Protein AF-A0A318CZQ6-F1 (afdb_monomer_lite)

Secondary structure (DSSP, 8-state):
-HHHHHHHHTTS-HHHHHHHHHHHHHHHHHHHHHHH-SSHHHHHHHHHHTHHHHHHHHT-

Foldseek 3Di:
DLVVCCVVCVPPPPVVNVVLVVLVVLLVVLVVQLVVDPDPVSNVVSVVVSVVSVVVNVVD

pLDDT: mean 93.07, std 5.76, range [71.69, 98.19]

Radius of gyration: 13.34 Å; chains: 1; bounding box: 31×16×37 Å

Organism: NCBI:txid796379

Sequence (60 aa):
MLLASQNHLNNEPYLRQRIYITLLISLQFFLVLAFSATEIIIFYVIFEATLIPTLIIITR

Structure (mmCIF, N/CA/C/O backbone):
data_AF-A0A318CZQ6-F1
#
_entry.id   AF-A0A318CZQ6-F1
#
loop_
_atom_site.group_PDB
_atom_site.id
_atom_site.type_symbol
_atom_site.label_atom_id
_atom_site.label_alt_id
_atom_site.label_comp_id
_atom_site.label_asym_id
_atom_site.label_entity_id
_atom_site.label_seq_id
_atom_site.pdbx_PDB_ins_code
_atom_site.Cartn_x
_atom_site.Cartn_y
_atom_site.Cartn_z
_atom_site.occupancy
_atom_site.B_iso_or_equiv
_atom_site.auth_seq_id
_atom_site.auth_comp_id
_atom_site.auth_asym_id
_atom_site.auth_atom_id
_atom_site.pdbx_PDB_model_num
ATOM 1 N N . MET A 1 1 ? 10.174 0.078 2.701 1.00 79.81 1 MET A N 1
ATOM 2 C CA . MET A 1 1 ? 9.995 -0.786 1.508 1.00 79.81 1 MET A CA 1
ATOM 3 C C . MET A 1 1 ? 10.490 -0.132 0.221 1.00 79.81 1 MET A C 1
ATOM 5 O O . MET A 1 1 ? 11.103 -0.820 -0.578 1.00 79.81 1 MET A O 1
ATOM 9 N N . LEU A 1 2 ? 10.314 1.184 0.051 1.00 82.12 2 LEU A N 1
ATOM 10 C CA . LEU A 1 2 ? 10.643 1.906 -1.186 1.00 82.12 2 LEU A CA 1
ATOM 11 C C . LEU A 1 2 ? 12.084 1.701 -1.703 1.00 82.12 2 LEU A C 1
ATOM 13 O O . LEU A 1 2 ? 12.252 1.328 -2.858 1.00 82.12 2 LEU A O 1
ATOM 17 N N . LEU A 1 3 ? 13.109 1.866 -0.855 1.00 85.88 3 LEU A N 1
ATOM 18 C CA . LEU A 1 3 ? 14.519 1.671 -1.250 1.00 85.88 3 LEU A CA 1
ATOM 19 C C . LEU A 1 3 ? 14.829 0.225 -1.669 1.00 85.88 3 LEU A C 1
ATOM 21 O O . LEU A 1 3 ? 15.571 0.004 -2.617 1.00 85.88 3 LEU A O 1
ATOM 25 N N . ALA A 1 4 ? 14.225 -0.761 -1.000 1.00 86.12 4 ALA A N 1
ATOM 26 C CA . ALA A 1 4 ? 14.428 -2.171 -1.327 1.00 86.12 4 ALA A CA 1
ATOM 27 C C . ALA A 1 4 ? 13.794 -2.550 -2.678 1.00 86.12 4 ALA A C 1
ATOM 29 O O . ALA A 1 4 ? 14.342 -3.370 -3.407 1.00 86.12 4 ALA A O 1
ATOM 30 N N . SER A 1 5 ? 12.666 -1.930 -3.041 1.00 85.00 5 SER A N 1
ATOM 31 C CA . SER A 1 5 ? 11.971 -2.197 -4.306 1.00 85.00 5 SER A CA 1
ATOM 32 C C . SER A 1 5 ? 12.517 -1.414 -5.507 1.00 85.00 5 SER A C 1
ATOM 34 O O . SER A 1 5 ? 12.188 -1.754 -6.638 1.00 85.00 5 SER A O 1
ATOM 36 N N . GLN A 1 6 ? 13.346 -0.381 -5.301 1.00 83.06 6 GLN A N 1
ATOM 37 C CA . GLN A 1 6 ? 13.850 0.484 -6.383 1.00 83.06 6 GLN A CA 1
ATOM 38 C C . GLN A 1 6 ? 14.583 -0.291 -7.485 1.00 83.06 6 GLN A C 1
ATOM 40 O O . GLN A 1 6 ? 14.274 -0.115 -8.660 1.00 83.06 6 GLN A O 1
ATOM 45 N N . ASN A 1 7 ? 15.504 -1.188 -7.119 1.00 85.00 7 ASN A N 1
ATOM 46 C CA . ASN A 1 7 ? 16.257 -1.972 -8.105 1.00 85.00 7 ASN A CA 1
ATOM 47 C C . ASN A 1 7 ? 15.364 -2.910 -8.926 1.00 85.00 7 ASN A C 1
ATOM 49 O O . ASN A 1 7 ? 15.621 -3.114 -10.107 1.00 85.00 7 ASN A O 1
ATOM 53 N N . HIS A 1 8 ? 14.317 -3.464 -8.314 1.00 81.06 8 HIS A N 1
ATOM 54 C CA . HIS A 1 8 ? 13.394 -4.369 -8.996 1.00 81.06 8 HIS A CA 1
ATOM 55 C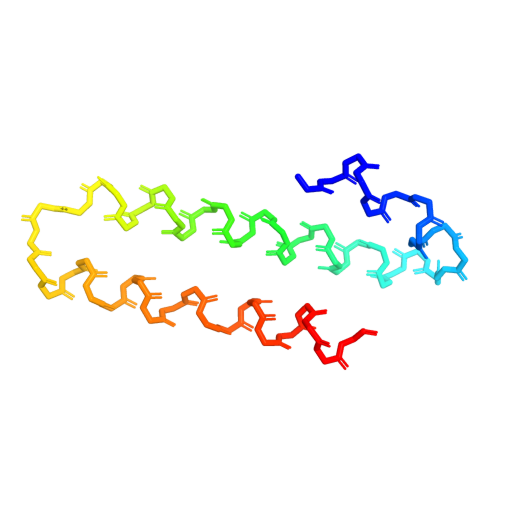 C . HIS A 1 8 ? 12.456 -3.619 -9.958 1.00 81.06 8 HIS A C 1
ATOM 57 O O . HIS A 1 8 ? 12.149 -4.109 -11.038 1.00 81.06 8 HIS A O 1
ATOM 63 N N . LEU A 1 9 ? 12.056 -2.396 -9.601 1.00 85.31 9 LEU A N 1
ATOM 64 C CA . LEU A 1 9 ? 11.145 -1.566 -10.395 1.00 85.31 9 LEU A CA 1
ATOM 65 C C . LEU A 1 9 ? 11.828 -0.821 -11.548 1.00 85.31 9 LEU A C 1
ATOM 67 O O . LEU A 1 9 ? 11.133 -0.349 -12.444 1.00 85.31 9 LEU A O 1
ATOM 71 N N . ASN A 1 10 ? 13.159 -0.711 -11.554 1.00 85.62 10 ASN A N 1
ATOM 72 C CA . ASN A 1 10 ? 13.899 0.064 -12.558 1.00 85.62 10 ASN A CA 1
ATOM 73 C C . ASN A 1 10 ? 13.661 -0.401 -14.003 1.00 85.62 10 ASN A C 1
ATOM 75 O O . ASN A 1 10 ? 13.717 0.418 -14.917 1.00 85.62 10 ASN A O 1
ATOM 79 N N . ASN A 1 11 ? 13.361 -1.686 -14.206 1.00 86.56 11 ASN A N 1
ATOM 80 C CA . ASN A 1 11 ? 13.095 -2.253 -15.531 1.00 86.56 11 ASN A CA 1
ATOM 81 C C . ASN A 1 11 ? 11.623 -2.135 -15.961 1.00 86.56 11 ASN A C 1
ATOM 83 O O . ASN A 1 11 ? 11.296 -2.405 -17.116 1.00 86.56 11 ASN A O 1
ATOM 87 N N . GLU A 1 12 ? 10.728 -1.730 -15.058 1.00 87.94 12 GLU A N 1
ATOM 88 C CA . GLU A 1 12 ? 9.312 -1.549 -15.362 1.00 87.94 12 GLU A CA 1
ATOM 89 C C . GLU A 1 12 ? 9.050 -0.166 -15.981 1.00 87.94 12 GLU A C 1
ATOM 91 O O . GLU A 1 12 ? 9.713 0.814 -15.629 1.00 87.94 12 GLU A O 1
ATOM 96 N N . PRO A 1 13 ? 8.047 -0.027 -16.869 1.00 91.62 13 PRO A N 1
ATOM 97 C CA . PRO A 1 13 ? 7.660 1.265 -17.414 1.00 91.62 13 PRO A CA 1
ATOM 98 C C . PRO A 1 13 ? 7.248 2.234 -16.301 1.00 91.62 13 PRO A C 1
ATOM 100 O O . PRO A 1 13 ? 6.606 1.857 -15.318 1.00 91.62 13 PRO A O 1
ATOM 103 N N . TYR A 1 14 ? 7.535 3.517 -16.511 1.00 90.62 14 TYR A N 1
ATOM 104 C CA . TYR A 1 14 ? 7.329 4.591 -15.534 1.00 90.62 14 TYR A CA 1
ATOM 105 C C . TYR A 1 14 ? 5.928 4.614 -14.891 1.00 90.62 14 TYR A C 1
ATOM 107 O O . TYR A 1 14 ? 5.784 4.885 -13.698 1.00 90.62 14 TYR A O 1
ATOM 115 N N . LEU A 1 15 ? 4.883 4.273 -15.654 1.00 93.25 15 LEU A N 1
ATOM 116 C CA . LEU A 1 15 ? 3.516 4.182 -15.137 1.00 93.25 15 LEU A CA 1
ATOM 117 C C . LEU A 1 15 ? 3.371 3.110 -14.043 1.00 93.25 15 LEU A C 1
ATOM 119 O O . LEU A 1 15 ? 2.723 3.355 -13.030 1.00 93.25 15 LEU A O 1
ATOM 123 N N . ARG A 1 16 ? 3.990 1.938 -14.220 1.00 90.38 16 ARG A N 1
ATOM 124 C CA . ARG A 1 16 ? 3.932 0.844 -13.241 1.00 90.38 16 ARG A CA 1
ATOM 125 C C . ARG A 1 16 ? 4.757 1.157 -12.001 1.00 90.38 16 ARG A C 1
ATOM 1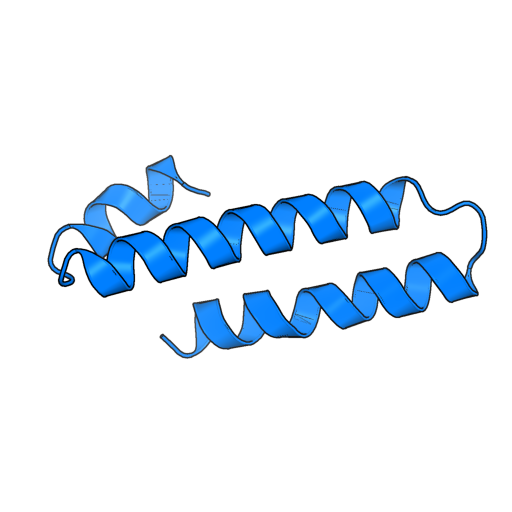27 O O . ARG A 1 16 ? 4.292 0.888 -10.899 1.00 90.38 16 ARG A O 1
ATOM 134 N N . GLN A 1 17 ? 5.906 1.814 -12.166 1.00 90.81 17 GLN A N 1
ATOM 135 C CA . GLN A 1 17 ? 6.687 2.322 -11.035 1.00 90.81 17 GLN A CA 1
ATOM 136 C C . GLN A 1 17 ? 5.855 3.287 -10.178 1.00 90.81 17 GLN A C 1
ATOM 138 O O . GLN A 1 17 ? 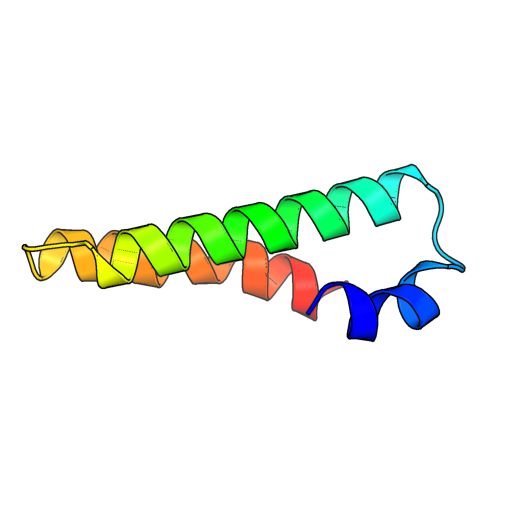5.792 3.138 -8.959 1.00 90.81 17 GLN A O 1
ATOM 143 N N . ARG A 1 18 ? 5.152 4.238 -10.813 1.00 91.69 18 ARG A N 1
ATOM 144 C CA . ARG A 1 18 ? 4.248 5.164 -10.114 1.00 91.69 18 ARG A CA 1
ATOM 145 C C . ARG A 1 18 ? 3.137 4.428 -9.373 1.00 91.69 18 ARG A C 1
ATOM 147 O O . ARG A 1 18 ? 2.951 4.692 -8.192 1.00 91.69 18 ARG A O 1
ATOM 154 N N . ILE A 1 19 ? 2.451 3.492 -10.034 1.00 93.25 19 ILE A N 1
ATOM 155 C CA . ILE A 1 19 ? 1.378 2.699 -9.413 1.00 93.25 19 ILE A CA 1
ATOM 156 C C . ILE A 1 19 ? 1.902 1.939 -8.189 1.00 93.25 19 ILE A C 1
ATOM 158 O O . ILE A 1 19 ? 1.277 1.989 -7.134 1.00 93.25 19 ILE A O 1
ATOM 162 N N . TYR A 1 20 ? 3.066 1.293 -8.295 1.00 93.31 20 TYR A N 1
ATOM 163 C CA . TYR A 1 20 ? 3.670 0.563 -7.181 1.00 93.31 20 TYR A CA 1
ATOM 164 C C . TYR A 1 20 ? 3.992 1.484 -5.994 1.00 93.31 20 TYR A C 1
ATOM 166 O O . TYR A 1 20 ? 3.691 1.162 -4.846 1.00 93.31 20 TYR A O 1
ATOM 174 N N . ILE A 1 21 ? 4.547 2.669 -6.260 1.00 93.44 21 ILE A N 1
ATOM 175 C CA . ILE A 1 21 ? 4.818 3.669 -5.219 1.00 93.44 21 ILE A CA 1
ATOM 176 C C . ILE A 1 21 ? 3.509 4.151 -4.576 1.00 93.44 21 ILE A C 1
ATOM 178 O O . ILE A 1 21 ? 3.434 4.243 -3.352 1.00 93.44 21 ILE A O 1
ATOM 182 N N . THR A 1 22 ? 2.460 4.409 -5.362 1.00 94.88 22 THR A N 1
ATOM 183 C CA . THR A 1 22 ? 1.140 4.796 -4.838 1.00 94.88 22 THR A CA 1
ATOM 184 C C . THR A 1 22 ? 0.534 3.700 -3.958 1.00 94.88 22 THR A C 1
ATOM 186 O O . THR A 1 22 ? -0.007 4.011 -2.898 1.00 94.88 22 THR A O 1
ATOM 189 N N . LEU A 1 23 ? 0.675 2.425 -4.336 1.00 95.06 23 LEU A N 1
ATOM 190 C CA . LEU A 1 23 ? 0.219 1.286 -3.532 1.00 95.06 23 LEU A CA 1
ATOM 191 C C . LEU A 1 23 ? 0.982 1.177 -2.209 1.00 95.06 23 LEU A C 1
ATOM 193 O O . LEU A 1 23 ? 0.357 0.993 -1.167 1.00 95.06 23 LEU A O 1
ATOM 197 N N . LEU A 1 24 ? 2.307 1.359 -2.219 1.00 95.06 24 LEU A N 1
ATOM 198 C CA . LEU A 1 24 ? 3.105 1.387 -0.989 1.00 95.06 24 LEU A CA 1
ATOM 199 C C . LEU A 1 24 ? 2.711 2.544 -0.059 1.00 95.06 24 LEU A C 1
ATOM 201 O O . LEU A 1 24 ? 2.644 2.354 1.154 1.00 95.06 24 LEU A O 1
ATOM 205 N N . ILE A 1 25 ? 2.437 3.732 -0.607 1.00 96.19 25 ILE A N 1
ATOM 206 C CA . ILE A 1 25 ? 1.971 4.886 0.178 1.00 96.19 25 ILE A CA 1
ATOM 207 C C . ILE A 1 25 ? 0.583 4.609 0.768 1.00 96.19 25 ILE A C 1
ATOM 209 O O . ILE A 1 25 ? 0.363 4.871 1.947 1.00 96.19 25 ILE A O 1
ATOM 213 N N . SER A 1 26 ? -0.337 4.041 -0.017 1.00 96.12 26 SER A N 1
ATOM 214 C CA . SER A 1 26 ? -1.674 3.660 0.455 1.00 96.12 26 SER A CA 1
ATOM 215 C C . SER A 1 26 ? -1.610 2.608 1.563 1.00 96.12 26 SER A C 1
ATOM 217 O O . SER A 1 26 ? -2.304 2.740 2.568 1.00 96.12 26 SER A O 1
ATOM 219 N N . LEU A 1 27 ? -0.741 1.605 1.422 1.00 96.50 27 LEU A N 1
ATOM 220 C CA . LEU A 1 27 ? -0.513 0.591 2.446 1.00 96.50 27 LEU A CA 1
ATOM 221 C C . LEU A 1 27 ? 0.018 1.208 3.744 1.00 96.50 27 LEU A C 1
ATOM 223 O O . LEU A 1 27 ? -0.498 0.915 4.821 1.00 96.50 27 LEU A O 1
ATOM 227 N N . GLN A 1 28 ? 0.997 2.112 3.648 1.00 96.56 28 GLN A N 1
ATOM 228 C CA . GLN A 1 28 ? 1.513 2.832 4.812 1.00 96.56 28 GLN A CA 1
ATOM 229 C C . GLN A 1 28 ? 0.425 3.690 5.475 1.00 96.56 28 GLN A C 1
ATOM 231 O O . GLN A 1 28 ? 0.339 3.731 6.700 1.00 96.56 28 GLN A O 1
ATOM 236 N N . PHE A 1 29 ? -0.416 4.352 4.680 1.00 97.62 29 PHE A N 1
ATOM 237 C CA . PHE A 1 29 ? -1.523 5.166 5.172 1.00 97.62 29 PHE A CA 1
ATOM 238 C C . PHE A 1 29 ? -2.548 4.337 5.958 1.00 97.62 29 PHE A C 1
ATOM 240 O O . PHE A 1 29 ? -2.897 4.711 7.077 1.00 97.62 29 PHE A O 1
ATOM 247 N N . PHE A 1 30 ? -2.977 3.185 5.430 1.00 97.75 30 PHE A N 1
ATOM 248 C CA . PHE A 1 30 ? -3.897 2.295 6.142 1.00 97.75 30 PHE A CA 1
ATOM 249 C C . PHE A 1 30 ? -3.293 1.737 7.430 1.00 97.75 30 PHE A C 1
ATOM 251 O O . PHE A 1 30 ? -3.982 1.696 8.442 1.00 97.75 30 PHE A O 1
ATOM 258 N N . LEU A 1 31 ? -2.009 1.366 7.438 1.00 97.44 31 LEU A N 1
ATOM 259 C CA . LEU A 1 31 ? -1.356 0.892 8.662 1.00 97.44 31 LEU A CA 1
ATOM 260 C C . LEU A 1 31 ? -1.321 1.971 9.749 1.00 97.44 31 LEU A C 1
ATOM 262 O O . LEU A 1 31 ? -1.653 1.688 10.897 1.00 97.44 31 LEU A O 1
ATOM 266 N N . VAL A 1 32 ? -0.967 3.212 9.397 1.00 98.12 32 VAL A N 1
ATOM 267 C CA . VAL A 1 32 ? -0.993 4.333 10.352 1.00 98.12 32 VAL A CA 1
ATOM 268 C C . VAL A 1 32 ? -2.406 4.544 10.894 1.00 98.12 32 VAL A C 1
ATOM 270 O O . VAL A 1 32 ? -2.577 4.681 12.103 1.00 98.12 32 VAL A O 1
ATOM 273 N N . LEU A 1 33 ? -3.420 4.506 10.025 1.00 97.62 33 LEU A N 1
ATOM 274 C CA . LEU A 1 33 ? -4.813 4.622 10.443 1.00 97.62 33 LEU A CA 1
ATOM 275 C C . LEU A 1 33 ? -5.246 3.472 11.365 1.00 97.62 33 LEU A C 1
ATOM 277 O O . LEU A 1 33 ? -5.863 3.738 12.394 1.00 97.62 33 LEU A O 1
ATOM 281 N N . ALA A 1 34 ? -4.881 2.226 11.054 1.00 96.56 34 ALA A N 1
ATOM 282 C CA . ALA A 1 34 ? -5.210 1.060 11.871 1.00 96.56 34 ALA A CA 1
ATOM 283 C C . ALA A 1 34 ? -4.622 1.192 13.280 1.00 96.56 34 ALA A C 1
ATOM 285 O O . ALA A 1 34 ? -5.342 1.040 14.261 1.00 96.56 34 ALA A O 1
ATOM 286 N N . PHE A 1 35 ? -3.343 1.558 13.399 1.00 96.88 35 PHE A N 1
ATOM 287 C CA . PHE A 1 35 ? -2.706 1.742 14.707 1.00 96.88 35 PHE A CA 1
ATOM 288 C C . PHE A 1 35 ? -3.185 2.992 15.462 1.00 96.88 35 PHE A C 1
ATOM 290 O O . PHE A 1 35 ? -2.965 3.089 16.666 1.00 96.88 35 PHE A O 1
ATOM 297 N N . SER A 1 36 ? -3.852 3.930 14.783 1.00 97.31 36 SER A N 1
ATOM 298 C CA . SER A 1 36 ? -4.503 5.085 15.415 1.00 97.31 36 SER A CA 1
ATOM 299 C C . SER A 1 36 ? -5.960 4.840 15.831 1.00 97.31 36 SER A C 1
ATOM 301 O O . SER A 1 36 ? -6.547 5.686 16.504 1.00 97.31 36 SER A O 1
ATOM 303 N N . ALA A 1 37 ? -6.566 3.719 15.427 1.00 96.88 37 ALA A N 1
ATOM 304 C CA . ALA A 1 37 ? -7.975 3.446 15.684 1.00 96.88 37 ALA A CA 1
ATOM 305 C C . ALA A 1 37 ? -8.231 3.159 17.172 1.00 96.88 37 ALA A C 1
ATOM 307 O O . ALA A 1 37 ? -7.579 2.313 17.778 1.00 96.88 37 ALA A O 1
ATOM 308 N N . THR A 1 38 ? -9.218 3.845 17.753 1.00 96.38 38 THR A N 1
ATOM 309 C CA . THR A 1 38 ? -9.614 3.668 19.161 1.00 96.38 38 THR A CA 1
ATOM 310 C C . THR A 1 38 ? -10.624 2.538 19.353 1.00 96.38 38 THR A C 1
ATOM 312 O O . THR A 1 38 ? -10.655 1.914 20.408 1.00 96.38 38 THR A O 1
ATOM 315 N N . GLU A 1 39 ? -11.439 2.266 18.332 1.00 98.19 39 GLU A N 1
ATOM 316 C CA . GLU A 1 39 ? -12.485 1.243 18.353 1.00 98.19 39 GLU A CA 1
ATOM 317 C C . GLU A 1 39 ? -12.051 -0.019 17.609 1.00 98.19 39 GLU A C 1
ATOM 319 O O . GLU A 1 39 ? -11.538 0.052 16.489 1.00 98.19 39 GLU A O 1
ATOM 324 N N . ILE A 1 40 ? -12.351 -1.189 18.181 1.00 96.88 40 ILE A N 1
ATOM 325 C CA . ILE A 1 40 ? -11.955 -2.499 17.631 1.00 96.88 40 ILE A CA 1
ATOM 326 C C . ILE A 1 40 ? -12.538 -2.728 16.228 1.00 96.88 40 ILE A C 1
ATOM 328 O O . ILE A 1 40 ? -11.871 -3.286 15.360 1.00 96.88 40 ILE A O 1
ATOM 332 N N . ILE A 1 41 ? -13.764 -2.266 15.973 1.00 97.62 41 ILE A N 1
ATOM 333 C CA . ILE A 1 41 ? -14.414 -2.409 14.660 1.00 97.62 41 ILE A CA 1
ATOM 334 C C . ILE A 1 41 ? -13.730 -1.532 13.605 1.00 97.62 41 ILE A C 1
ATOM 336 O O . ILE A 1 41 ? -13.518 -1.975 12.479 1.00 97.62 41 ILE A O 1
ATOM 340 N N . ILE A 1 42 ? -13.345 -0.305 13.966 1.00 97.06 42 ILE A N 1
ATOM 341 C CA . ILE A 1 42 ? -12.638 0.606 13.057 1.00 97.06 42 ILE A CA 1
ATOM 342 C C . ILE A 1 42 ? -11.233 0.070 12.774 1.00 97.06 42 ILE A C 1
ATOM 344 O O . ILE A 1 42 ? -10.812 0.052 11.618 1.00 97.06 42 ILE A O 1
ATOM 348 N N . PHE A 1 43 ? -10.548 -0.443 13.802 1.00 97.94 43 PHE A N 1
ATOM 349 C CA . PHE A 1 43 ? -9.299 -1.179 13.631 1.00 97.94 43 PHE A CA 1
ATOM 350 C C . PHE A 1 43 ? -9.474 -2.328 12.633 1.00 97.94 43 PHE A C 1
ATOM 352 O O . PHE A 1 43 ? -8.727 -2.388 11.663 1.00 97.94 43 PHE A O 1
ATOM 359 N N . TYR A 1 44 ? -10.482 -3.187 12.817 1.00 98.00 44 TYR A N 1
ATOM 360 C CA . TYR A 1 44 ? -10.725 -4.339 11.947 1.00 98.00 44 TYR A CA 1
ATOM 361 C C . TYR A 1 44 ? -10.954 -3.936 10.485 1.00 98.00 44 TYR A C 1
ATOM 363 O O . TYR A 1 44 ? -10.307 -4.475 9.593 1.00 98.00 44 TYR A O 1
ATOM 371 N N . VAL A 1 45 ? -11.812 -2.945 10.226 1.00 98.12 45 VAL A N 1
ATOM 372 C CA . VAL A 1 45 ? -12.104 -2.492 8.855 1.00 98.12 45 VAL A CA 1
ATOM 373 C C . VAL A 1 45 ? -10.855 -1.940 8.169 1.00 98.12 45 VAL A C 1
ATOM 375 O O . VAL A 1 45 ? -10.583 -2.271 7.016 1.00 98.12 45 VAL A O 1
ATOM 378 N N . ILE A 1 46 ? -10.080 -1.102 8.862 1.00 98.19 46 ILE A N 1
ATOM 379 C CA . ILE A 1 46 ? -8.871 -0.499 8.287 1.00 98.19 46 ILE A CA 1
ATOM 380 C C . ILE A 1 46 ? -7.770 -1.552 8.129 1.00 98.19 46 ILE A C 1
ATOM 382 O O . ILE A 1 46 ? -7.037 -1.531 7.141 1.00 98.19 46 ILE A O 1
ATOM 386 N N . PHE A 1 47 ? -7.677 -2.495 9.066 1.00 97.69 47 PHE A N 1
ATOM 387 C CA . PHE A 1 47 ? -6.761 -3.623 8.991 1.00 97.69 47 PHE A CA 1
ATOM 388 C C . PHE A 1 47 ? -7.058 -4.497 7.766 1.00 97.69 47 PHE A C 1
ATOM 390 O O . PHE A 1 47 ? -6.161 -4.718 6.957 1.00 97.69 47 PHE A O 1
ATOM 397 N N . GLU A 1 48 ? -8.311 -4.899 7.545 1.00 98.06 48 GLU A N 1
ATOM 398 C CA . GLU A 1 48 ? -8.727 -5.644 6.345 1.00 98.06 48 GLU A CA 1
ATOM 399 C C . G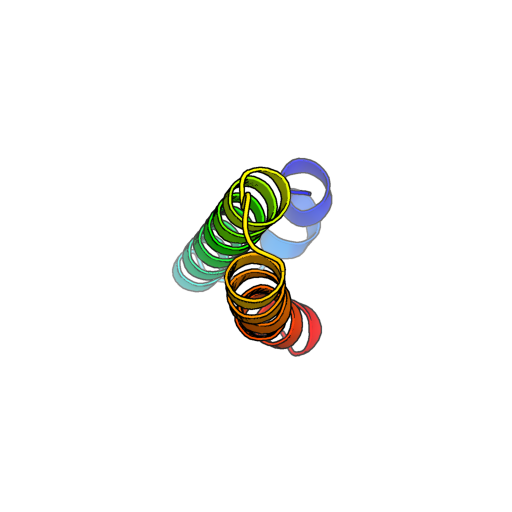LU A 1 48 ? -8.510 -4.831 5.058 1.00 98.06 48 GLU A C 1
ATOM 401 O O . GLU A 1 48 ? -8.095 -5.374 4.034 1.00 98.06 48 GLU A O 1
ATOM 406 N N . ALA A 1 49 ? -8.687 -3.506 5.098 1.00 97.38 49 ALA A N 1
ATOM 407 C CA . ALA A 1 49 ? -8.415 -2.644 3.947 1.00 97.38 49 ALA A CA 1
ATOM 408 C C . ALA A 1 49 ? -6.941 -2.690 3.492 1.00 97.38 49 ALA A C 1
ATOM 410 O O . ALA A 1 49 ? -6.664 -2.461 2.312 1.00 97.38 49 ALA A O 1
ATOM 411 N N . THR A 1 50 ? -5.993 -3.049 4.372 1.00 97.88 50 THR A N 1
ATOM 412 C CA . THR A 1 50 ? -4.582 -3.259 3.987 1.00 97.88 50 THR A CA 1
ATOM 413 C C . THR A 1 50 ? -4.376 -4.469 3.066 1.00 97.88 50 THR A C 1
ATOM 415 O O . THR A 1 50 ? -3.371 -4.511 2.344 1.00 97.88 50 THR A O 1
ATOM 418 N N . LEU A 1 51 ? -5.321 -5.422 3.023 1.00 97.75 51 LEU A N 1
ATOM 419 C CA . LEU A 1 51 ? -5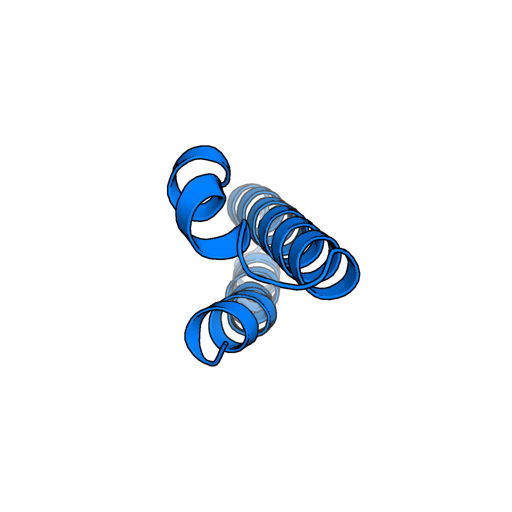.246 -6.605 2.157 1.00 97.75 51 LEU A CA 1
ATOM 420 C C . LEU A 1 51 ? -5.306 -6.247 0.667 1.00 97.75 51 LEU A C 1
ATOM 422 O O . LEU A 1 51 ? -4.680 -6.904 -0.159 1.00 97.75 51 LEU A O 1
ATOM 426 N N . ILE A 1 52 ? -6.015 -5.175 0.306 1.00 96.12 52 ILE A N 1
ATOM 427 C CA . ILE A 1 52 ? -6.155 -4.747 -1.092 1.00 96.12 52 ILE A CA 1
ATOM 428 C C . ILE A 1 52 ? -4.794 -4.339 -1.685 1.00 96.12 52 ILE A C 1
ATOM 430 O O . ILE A 1 52 ? -4.364 -4.960 -2.661 1.00 96.12 52 ILE A O 1
ATOM 434 N N . PRO A 1 53 ? -4.069 -3.340 -1.137 1.00 94.69 53 PRO A N 1
ATOM 435 C CA . PRO A 1 53 ? -2.777 -2.962 -1.694 1.00 94.69 53 PRO A CA 1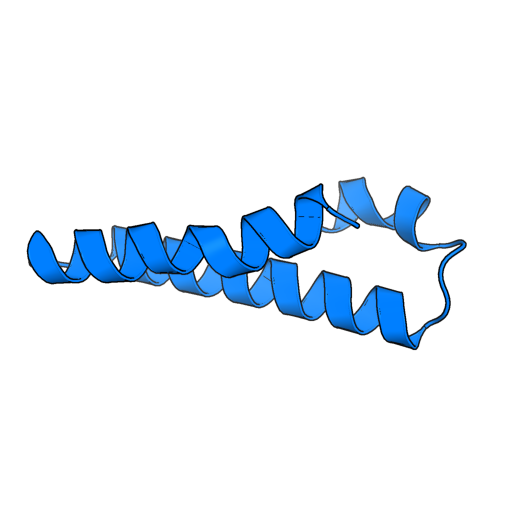
ATOM 436 C C . PRO A 1 53 ? -1.719 -4.062 -1.535 1.00 94.69 53 PRO A C 1
ATOM 438 O O . PRO A 1 53 ? -0.894 -4.208 -2.433 1.00 94.69 53 PRO A O 1
ATOM 441 N N . THR A 1 54 ? -1.742 -4.870 -0.464 1.00 96.31 54 THR A N 1
ATOM 442 C CA . THR A 1 54 ? -0.801 -6.004 -0.321 1.00 96.31 54 THR A CA 1
ATOM 443 C C . THR A 1 54 ? -1.002 -7.060 -1.405 1.00 96.31 54 THR A C 1
ATOM 445 O O . THR A 1 54 ? -0.024 -7.472 -2.027 1.00 96.31 54 THR A O 1
ATOM 448 N N . LEU A 1 55 ? -2.242 -7.474 -1.683 1.00 96.50 55 LEU A N 1
ATOM 449 C CA . LEU A 1 55 ? -2.527 -8.455 -2.733 1.00 96.50 55 LEU A CA 1
ATOM 450 C C . LEU A 1 55 ? -2.108 -7.945 -4.114 1.00 96.50 55 LEU A C 1
ATOM 452 O O . LEU A 1 55 ? -1.514 -8.696 -4.888 1.00 96.50 55 LEU A O 1
ATOM 456 N N . ILE A 1 56 ? -2.363 -6.668 -4.416 1.00 94.50 56 ILE A N 1
ATOM 457 C CA . ILE A 1 56 ? -1.946 -6.070 -5.691 1.00 94.50 56 ILE A CA 1
ATOM 458 C C . ILE A 1 56 ? -0.414 -6.043 -5.809 1.00 94.50 56 ILE A C 1
ATOM 460 O O . ILE A 1 56 ? 0.103 -6.272 -6.897 1.00 94.50 56 ILE A O 1
ATOM 464 N N . ILE A 1 57 ? 0.309 -5.791 -4.713 1.00 92.94 57 ILE A N 1
ATOM 465 C CA . ILE A 1 57 ? 1.780 -5.798 -4.695 1.00 92.94 57 ILE A CA 1
ATOM 466 C C . ILE A 1 57 ? 2.344 -7.213 -4.885 1.00 92.94 57 ILE A C 1
ATOM 468 O O . ILE A 1 57 ? 3.316 -7.360 -5.607 1.00 92.94 57 ILE A O 1
ATOM 472 N N . ILE A 1 58 ? 1.769 -8.243 -4.252 1.00 93.62 58 ILE A N 1
ATOM 473 C CA . ILE A 1 58 ? 2.302 -9.622 -4.308 1.00 93.62 58 ILE A CA 1
ATOM 474 C C . ILE A 1 58 ? 2.006 -10.301 -5.652 1.00 93.62 58 ILE A C 1
ATOM 476 O O . ILE A 1 58 ? 2.780 -11.135 -6.113 1.00 93.62 58 ILE A O 1
ATOM 480 N N . THR A 1 59 ? 0.870 -9.980 -6.272 1.00 92.38 59 THR A N 1
ATOM 481 C CA . THR A 1 59 ? 0.459 -10.571 -7.561 1.00 92.38 59 THR A CA 1
ATOM 482 C C . THR A 1 59 ? 1.093 -9.894 -8.779 1.00 92.38 59 THR A C 1
ATOM 484 O O . THR A 1 59 ? 0.831 -10.307 -9.911 1.00 92.38 59 THR A O 1
ATOM 487 N N . ARG A 1 60 ? 1.898 -8.852 -8.564 1.00 71.69 60 ARG A N 1
ATOM 488 C CA . ARG A 1 60 ? 2.621 -8.103 -9.593 1.00 71.69 60 ARG A CA 1
ATOM 489 C C . ARG A 1 60 ? 4.109 -8.367 -9.492 1.00 71.69 60 ARG A C 1
ATOM 491 O O . ARG A 1 60 ? 4.703 -8.483 -10.583 1.00 71.69 60 ARG A O 1
#

InterPro domains:
  IPR000260 NADH:ubiquinone oxidoreductase chain 4, N-terminal [PF01059] (1-34)